Protein AF-S6TUG5-F1 (afdb_monomer)

Foldseek 3Di:
DDPPPPPPPPDPDDDDPVRVVCCVVPDDVVVVLVPVPDPVVSVVVVVVVVVVVVVVD

Mean predicted aligned error: 10.26 Å

Sequence (57 aa):
MQEVTKVGIHDQRRLTAVEFQQLARVPAAVEWFANLDNPRTRRAYQNDLTDFSSFIG

pLDDT: mean 79.91, std 16.76, range [40.06, 96.56]

Solvent-accessible surface area (backbone atoms only — not comparable to full-atom values): 3744 Å² total; per-residue (Å²): 135,80,82,86,79,70,83,60,86,76,60,94,70,76,70,50,75,66,61,51,57,52,54,74,74,54,73,55,71,70,62,56,48,70,74,41,84,50,66,67,59,36,51,51,56,53,50,54,52,51,53,50,55,64,69,76,102

Radius of gyration: 15.1 Å; Cα contacts (8 Å, |Δi|>4): 6; chains: 1; bounding box: 28×37×30 Å

Secondary structure (DSSP, 8-state):
-----------S-PPPHHHHHHGGGSPPHHHHHHT---HHHHHHHHHHHHHHHHHH-

Structure (mmCIF, N/CA/C/O backbone):
data_AF-S6TUG5-F1
#
_entry.id   AF-S6TUG5-F1
#
loop_
_atom_site.group_PDB
_atom_site.id
_atom_site.type_symbol
_atom_site.label_atom_id
_atom_site.label_alt_id
_atom_site.label_comp_id
_atom_site.label_asym_id
_atom_site.label_entity_id
_atom_site.label_seq_id
_atom_site.pdbx_PDB_ins_code
_atom_site.Cartn_x
_atom_site.Cartn_y
_atom_site.Cartn_z
_atom_site.occupancy
_atom_site.B_iso_or_equiv
_atom_site.auth_seq_id
_atom_site.auth_comp_id
_atom_site.auth_asym_id
_atom_site.auth_atom_id
_atom_site.pdbx_PDB_model_num
ATOM 1 N N . MET A 1 1 ? -2.927 24.565 -11.132 1.00 40.06 1 MET A N 1
ATOM 2 C CA . MET A 1 1 ? -2.046 23.511 -10.592 1.00 40.06 1 MET A CA 1
ATOM 3 C C . MET A 1 1 ? -2.548 23.232 -9.186 1.00 40.06 1 MET A C 1
ATOM 5 O O . MET A 1 1 ? -2.390 24.088 -8.332 1.00 40.06 1 MET A O 1
ATOM 9 N N . GLN A 1 2 ? -3.347 22.177 -9.009 1.00 40.56 2 GLN A N 1
ATOM 10 C CA . GLN A 1 2 ? -4.037 21.907 -7.741 1.00 40.56 2 GLN A CA 1
ATOM 11 C C . GLN A 1 2 ? -3.032 21.359 -6.724 1.00 40.56 2 GLN A C 1
ATOM 13 O O . GLN A 1 2 ? -2.165 20.566 -7.083 1.00 40.56 2 GLN A O 1
ATOM 18 N N . GLU A 1 3 ? -3.118 21.841 -5.488 1.00 44.50 3 GLU A N 1
ATOM 19 C CA . GLU A 1 3 ? -2.242 21.481 -4.376 1.00 44.50 3 GLU A CA 1
ATOM 20 C C . GLU A 1 3 ? -2.364 19.989 -4.033 1.00 44.50 3 GLU A C 1
ATOM 22 O O . GLU A 1 3 ? -3.266 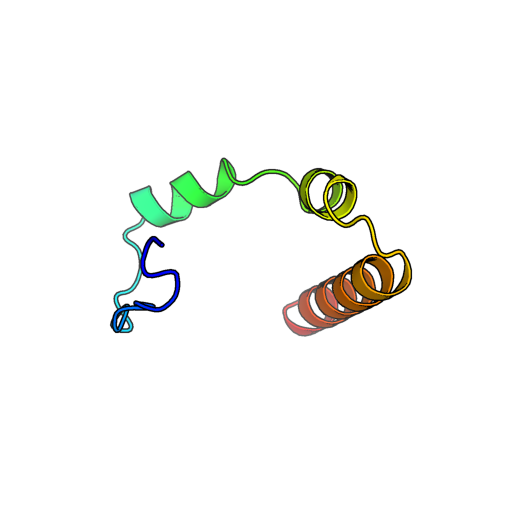19.572 -3.313 1.00 44.50 3 GLU A O 1
ATOM 27 N N . VAL A 1 4 ? -1.445 19.167 -4.545 1.00 56.47 4 VAL A N 1
ATOM 28 C CA . VAL A 1 4 ? -1.391 17.720 -4.250 1.00 56.47 4 VAL A CA 1
ATOM 29 C C . VAL A 1 4 ? -0.760 17.430 -2.876 1.00 56.47 4 VAL A C 1
ATOM 31 O O . VAL A 1 4 ? -0.750 16.298 -2.407 1.00 56.47 4 VAL A O 1
ATOM 34 N N . THR A 1 5 ? -0.281 18.445 -2.159 1.00 49.88 5 THR A N 1
ATOM 35 C CA . THR A 1 5 ? 0.387 18.277 -0.861 1.00 49.88 5 THR A CA 1
ATOM 36 C C . THR A 1 5 ? -0.264 19.116 0.221 1.00 49.88 5 THR A C 1
ATOM 38 O O . THR A 1 5 ? 0.349 19.992 0.822 1.00 49.88 5 THR A O 1
ATOM 41 N N . LYS A 1 6 ? -1.510 18.779 0.536 1.00 48.66 6 LYS A N 1
ATOM 42 C CA . LYS A 1 6 ? -1.992 18.907 1.906 1.00 48.66 6 LYS A CA 1
ATOM 43 C C . LYS A 1 6 ? -2.441 17.528 2.348 1.00 48.66 6 LYS A C 1
ATOM 45 O O . LYS A 1 6 ? -3.630 17.257 2.474 1.00 48.66 6 LYS A O 1
ATOM 50 N N . VAL A 1 7 ? -1.463 16.652 2.604 1.00 53.59 7 VAL A N 1
ATOM 51 C CA . VAL A 1 7 ? -1.650 15.642 3.648 1.00 53.59 7 VAL A CA 1
ATOM 52 C C . VAL A 1 7 ? -1.800 16.472 4.913 1.00 53.59 7 VAL A C 1
ATOM 54 O O . VAL A 1 7 ? -0.832 16.818 5.587 1.00 53.59 7 VAL A O 1
ATOM 57 N N . GLY A 1 8 ? -3.031 16.938 5.135 1.00 48.00 8 GLY A N 1
ATOM 58 C CA . GLY A 1 8 ? -3.428 17.484 6.406 1.00 48.00 8 GLY A CA 1
ATOM 59 C C . GLY A 1 8 ? -3.030 16.454 7.438 1.00 48.00 8 GLY A C 1
ATOM 60 O O . GLY A 1 8 ? -2.998 15.255 7.157 1.00 48.00 8 GLY A O 1
ATOM 61 N N . ILE A 1 9 ? -2.683 16.946 8.611 1.00 51.59 9 ILE A N 1
ATOM 62 C CA . ILE A 1 9 ? -2.591 16.160 9.820 1.00 51.59 9 ILE A CA 1
ATOM 63 C C . ILE A 1 9 ? -3.938 15.430 9.920 1.00 51.59 9 ILE A C 1
ATOM 65 O O . ILE A 1 9 ? -4.890 15.945 10.500 1.00 51.59 9 ILE A O 1
ATOM 69 N N . HIS A 1 10 ? -4.072 14.260 9.296 1.00 53.62 10 HIS A N 1
ATOM 70 C CA . HIS A 1 10 ? -5.011 13.260 9.739 1.00 53.62 10 HIS A CA 1
ATOM 71 C C . HIS A 1 10 ? -4.370 12.798 11.030 1.00 53.62 10 HIS A C 1
ATOM 73 O O . HIS A 1 10 ? -3.579 11.860 11.090 1.00 53.62 10 HIS A O 1
ATOM 79 N N . ASP A 1 11 ? -4.641 13.638 12.026 1.00 55.59 11 ASP A N 1
ATOM 80 C CA . ASP A 1 11 ? -4.766 13.335 13.421 1.00 55.59 11 ASP A CA 1
ATOM 81 C C . ASP A 1 11 ? -5.035 11.846 13.564 1.00 55.59 11 ASP A C 1
ATOM 83 O O . ASP A 1 11 ? -5.788 11.263 12.775 1.00 55.59 11 ASP A O 1
ATOM 87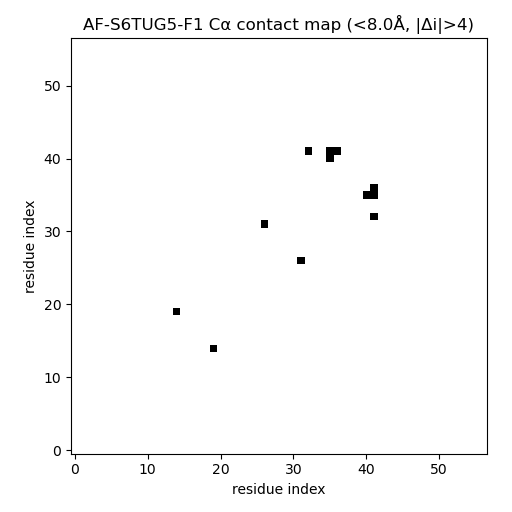 N N . GLN A 1 12 ? -4.406 11.233 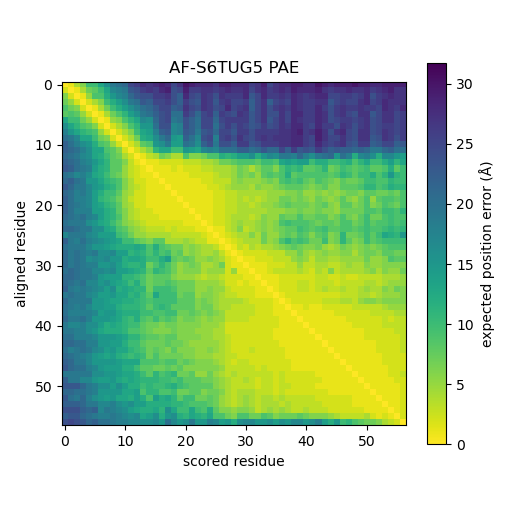14.552 1.00 65.88 12 GLN A N 1
ATOM 88 C CA . GLN A 1 12 ? -4.502 9.815 14.883 1.00 65.88 12 GLN A CA 1
ATOM 89 C C . GLN A 1 12 ? -5.921 9.445 15.372 1.00 65.88 12 GLN A C 1
ATOM 91 O O . GLN A 1 12 ? -6.110 8.673 16.311 1.00 65.88 12 GLN A O 1
ATOM 96 N N . ARG A 1 13 ? -6.954 10.020 14.757 1.00 83.56 13 ARG A N 1
ATOM 97 C CA . ARG A 1 13 ? -8.360 9.754 14.921 1.00 83.56 13 ARG A CA 1
ATOM 98 C C . ARG A 1 13 ? -8.607 8.328 14.470 1.00 83.56 13 ARG A C 1
ATOM 100 O O . ARG A 1 13 ? -8.617 8.003 13.282 1.00 83.56 13 ARG A O 1
ATOM 107 N N . ARG A 1 14 ? -8.860 7.485 15.463 1.00 86.06 14 ARG A N 1
ATOM 108 C CA . ARG A 1 14 ? -9.395 6.147 15.246 1.00 86.06 14 ARG A CA 1
ATOM 109 C C . ARG A 1 14 ? -10.682 6.251 14.432 1.00 86.06 14 ARG A C 1
ATOM 111 O O . ARG A 1 14 ? -11.561 7.051 14.755 1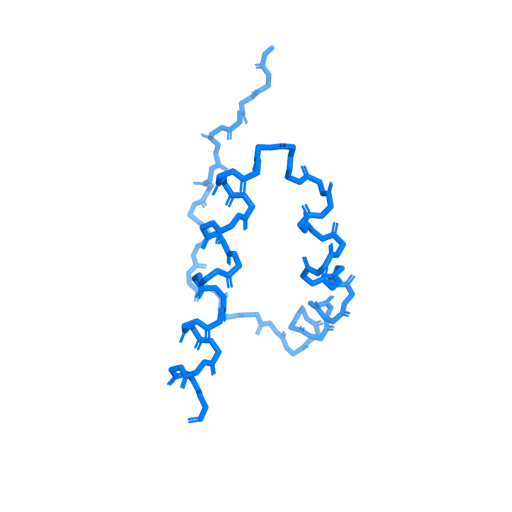.00 86.06 14 ARG A O 1
ATOM 118 N N . LEU A 1 15 ? -10.773 5.424 13.397 1.00 88.50 15 LEU A N 1
ATOM 119 C CA . LEU A 1 15 ? -11.997 5.261 12.623 1.00 88.50 15 LEU A CA 1
ATOM 120 C C . LEU A 1 15 ? -13.117 4.767 13.547 1.00 88.50 15 LEU A C 1
ATOM 122 O O . LEU A 1 15 ? -12.897 3.929 14.426 1.00 88.50 15 LEU A O 1
ATOM 126 N N . THR A 1 16 ? -14.327 5.273 13.340 1.00 91.94 16 THR A N 1
ATOM 127 C CA . THR A 1 16 ? -15.539 4.672 13.903 1.00 91.94 16 THR A CA 1
ATOM 128 C C . THR A 1 16 ? -15.766 3.288 13.293 1.00 91.94 16 THR A C 1
ATOM 130 O O . THR A 1 16 ? -15.255 2.975 12.217 1.00 91.94 16 THR A O 1
ATOM 133 N N . ALA A 1 17 ? -16.583 2.452 13.939 1.00 91.38 17 ALA A N 1
ATOM 134 C CA . ALA A 1 17 ? -16.904 1.124 13.410 1.00 91.38 17 ALA A CA 1
ATOM 135 C C . ALA A 1 17 ? -17.495 1.180 11.988 1.00 91.38 17 ALA A C 1
ATOM 137 O O . ALA A 1 17 ? -17.178 0.334 11.159 1.00 91.38 17 ALA A O 1
ATOM 138 N N . VAL A 1 18 ? -18.312 2.197 11.685 1.00 93.06 18 VAL A N 1
ATOM 139 C CA . VAL A 1 18 ? -18.917 2.379 10.356 1.00 93.06 18 VAL A CA 1
ATOM 140 C C . VAL A 1 18 ? -17.866 2.764 9.316 1.00 93.06 18 VAL A C 1
ATOM 142 O O . VAL A 1 18 ? -17.841 2.174 8.240 1.00 93.06 18 VAL A O 1
ATOM 145 N N . GLU A 1 19 ? -16.977 3.706 9.633 1.00 89.88 19 GLU A N 1
ATOM 146 C CA . GLU A 1 19 ? -15.880 4.101 8.737 1.00 89.88 19 GLU A CA 1
ATOM 147 C C . GLU A 1 19 ? -14.908 2.939 8.493 1.00 89.88 19 GLU A C 1
ATOM 149 O O . GLU A 1 19 ? -14.456 2.734 7.371 1.00 89.88 19 GLU A O 1
ATOM 154 N N . PHE A 1 20 ? -14.631 2.130 9.519 1.00 87.75 20 PHE A N 1
ATOM 155 C CA . PHE A 1 20 ? -13.812 0.931 9.364 1.00 87.75 20 PHE A CA 1
ATOM 156 C C . PHE A 1 20 ? -14.494 -0.110 8.466 1.00 87.75 20 PHE A C 1
ATOM 158 O O . PHE A 1 20 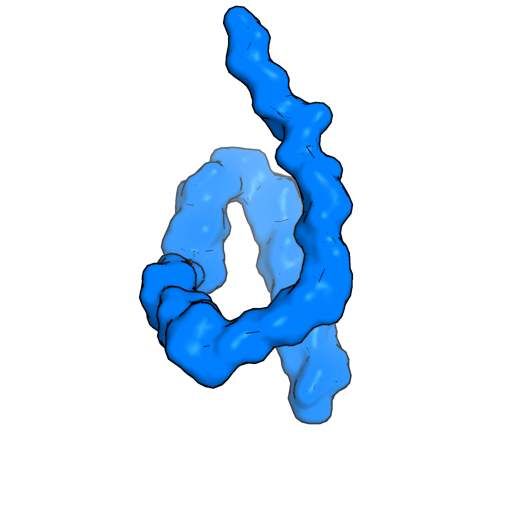? -13.871 -0.633 7.549 1.00 87.75 20 PHE A O 1
ATOM 165 N N . GLN A 1 21 ? -15.789 -0.373 8.662 1.00 87.88 21 GLN A N 1
ATOM 166 C CA . GLN A 1 21 ? -16.560 -1.283 7.803 1.00 87.88 21 GLN A CA 1
ATOM 167 C C . GLN A 1 21 ? -16.613 -0.807 6.343 1.00 87.88 21 GLN A C 1
ATOM 169 O O . GLN A 1 21 ? -16.627 -1.622 5.424 1.00 87.88 21 GLN A O 1
ATOM 174 N N . GLN A 1 22 ? -16.591 0.505 6.096 1.00 88.69 22 GLN A N 1
ATOM 175 C CA . GLN A 1 22 ? -16.520 1.045 4.736 1.00 88.69 22 GLN A CA 1
ATOM 176 C C . GLN A 1 22 ? -15.209 0.693 4.021 1.00 88.69 22 GLN A C 1
ATOM 178 O O . GLN A 1 22 ? -15.221 0.614 2.793 1.00 88.69 22 GLN A O 1
ATOM 183 N N . LEU A 1 23 ? -14.121 0.399 4.747 1.00 84.12 23 LEU A N 1
ATOM 184 C CA . LEU A 1 23 ? -12.880 -0.090 4.138 1.00 84.12 23 LEU A CA 1
ATOM 185 C C . LEU A 1 23 ? -13.065 -1.438 3.431 1.00 84.12 23 LEU A C 1
ATOM 187 O O . LEU A 1 23 ? -12.320 -1.731 2.506 1.00 84.12 23 LEU A O 1
ATOM 191 N N . ALA A 1 24 ? -14.093 -2.224 3.770 1.00 84.38 24 ALA A N 1
ATOM 192 C CA . ALA A 1 24 ? -14.421 -3.447 3.034 1.00 84.38 24 ALA A CA 1
ATOM 193 C C . ALA A 1 24 ? -14.882 -3.183 1.586 1.00 84.38 24 ALA A C 1
ATOM 195 O O . ALA A 1 24 ? -14.932 -4.106 0.780 1.00 84.38 24 ALA A O 1
ATOM 196 N N . ARG A 1 25 ? -15.233 -1.934 1.244 1.00 85.56 25 ARG A N 1
ATOM 197 C CA . ARG A 1 25 ? -15.526 -1.514 -0.136 1.00 85.56 25 ARG A CA 1
ATOM 198 C C . ARG A 1 25 ? -14.272 -1.123 -0.915 1.00 85.56 25 ARG A C 1
ATOM 200 O O . ARG A 1 25 ? -14.381 -0.845 -2.107 1.00 85.56 25 ARG A O 1
ATOM 207 N N . VAL A 1 26 ? -13.114 -1.032 -0.254 1.00 80.50 26 VAL A N 1
ATOM 208 C CA . VAL A 1 26 ? -11.845 -0.789 -0.940 1.00 80.50 26 VAL A CA 1
ATOM 209 C C . VAL A 1 26 ? -11.581 -1.984 -1.861 1.00 80.50 26 VAL A C 1
ATOM 211 O O . VAL A 1 26 ? -11.719 -3.123 -1.406 1.00 80.50 26 VAL A O 1
ATOM 214 N N . PRO A 1 27 ? -11.233 -1.738 -3.139 1.00 77.50 27 PRO A N 1
ATOM 215 C CA . PRO A 1 27 ? -10.918 -2.786 -4.101 1.00 77.50 27 PRO A CA 1
ATOM 216 C C . PRO A 1 27 ? -9.919 -3.795 -3.546 1.00 77.50 27 PRO A C 1
ATOM 218 O O . PRO A 1 27 ? -9.031 -3.448 -2.758 1.00 77.50 27 PRO A O 1
ATOM 221 N N . ALA A 1 28 ? -10.028 -5.043 -3.992 1.00 81.12 28 ALA A N 1
ATOM 222 C CA . ALA A 1 28 ? -9.064 -6.060 -3.605 1.00 81.12 28 ALA A CA 1
ATOM 223 C C . ALA A 1 28 ? -7.650 -5.631 -4.037 1.00 81.12 28 ALA A C 1
ATOM 225 O O . ALA A 1 28 ? -7.471 -4.965 -5.059 1.00 81.12 28 ALA A O 1
ATOM 226 N N . ALA A 1 29 ? -6.618 -6.059 -3.303 1.00 78.69 29 ALA A N 1
ATOM 227 C CA . ALA A 1 29 ? -5.233 -5.699 -3.627 1.00 78.69 29 ALA A CA 1
ATOM 228 C C . ALA A 1 29 ? -4.858 -6.045 -5.085 1.00 78.69 29 ALA A C 1
ATOM 230 O O . ALA A 1 29 ? -4.094 -5.322 -5.719 1.00 78.69 29 ALA A O 1
ATOM 231 N N . VAL A 1 30 ? -5.456 -7.101 -5.650 1.00 77.94 30 VAL A N 1
ATOM 232 C CA . VAL A 1 30 ? -5.291 -7.480 -7.062 1.00 77.94 30 VAL A CA 1
ATOM 233 C C . VAL A 1 30 ? -5.769 -6.398 -8.039 1.00 77.94 30 VAL A C 1
ATOM 235 O O . VAL A 1 30 ? -5.085 -6.127 -9.025 1.00 77.94 30 VAL A O 1
ATOM 238 N N . GLU A 1 31 ? -6.892 -5.737 -7.750 1.00 84.56 31 GLU A N 1
ATOM 239 C CA . GLU A 1 31 ? -7.440 -4.647 -8.567 1.00 84.56 31 GLU A CA 1
ATOM 240 C C . GLU A 1 31 ? -6.564 -3.396 -8.454 1.00 84.56 31 GLU A C 1
ATOM 242 O O . GLU A 1 31 ? -6.351 -2.684 -9.432 1.00 84.56 31 GLU A O 1
ATOM 247 N N . TRP A 1 32 ? -5.973 -3.160 -7.282 1.00 83.69 32 TRP A N 1
ATOM 248 C CA . TRP A 1 32 ? -5.001 -2.088 -7.100 1.00 83.69 32 TRP A CA 1
ATOM 249 C C . TRP A 1 32 ? -3.696 -2.341 -7.870 1.00 83.69 32 TRP A C 1
ATOM 251 O O . TRP A 1 32 ? -3.204 -1.443 -8.554 1.00 83.69 32 TRP A O 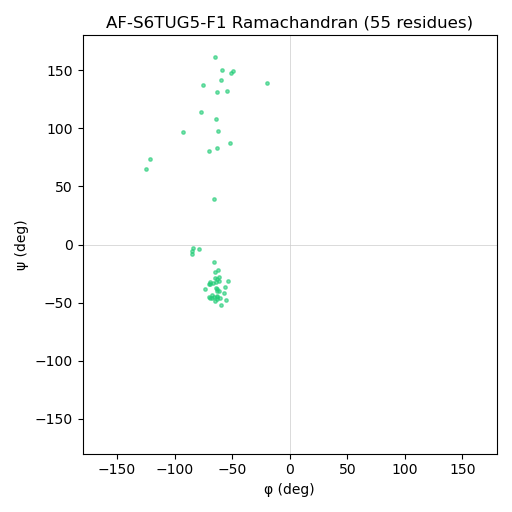1
ATOM 261 N N . PHE A 1 33 ? -3.163 -3.568 -7.842 1.00 88.69 33 PHE A N 1
ATOM 262 C CA . PHE A 1 33 ? -1.949 -3.927 -8.584 1.00 88.69 33 PHE A CA 1
ATOM 263 C C . PHE A 1 33 ? -2.104 -3.804 -10.100 1.00 88.69 33 PHE A C 1
ATOM 265 O O . PHE A 1 33 ? -1.118 -3.512 -10.784 1.00 88.69 33 PHE A O 1
ATOM 272 N N . ALA A 1 34 ? -3.315 -4.005 -10.626 1.00 88.38 34 ALA A N 1
ATOM 273 C CA . ALA A 1 34 ? -3.608 -3.819 -12.044 1.00 88.38 34 ALA A CA 1
ATOM 274 C C . ALA A 1 34 ? -3.364 -2.371 -12.508 1.00 88.38 34 ALA A C 1
ATOM 276 O O . ALA A 1 34 ? -2.969 -2.169 -13.651 1.00 88.38 34 ALA A O 1
ATOM 277 N N . ASN A 1 35 ? -3.498 -1.389 -11.607 1.00 87.56 35 ASN A N 1
ATOM 278 C CA . ASN A 1 35 ? -3.242 0.028 -11.885 1.00 87.56 35 ASN A CA 1
ATOM 279 C C . ASN A 1 35 ? -1.757 0.426 -11.760 1.00 87.56 35 ASN A C 1
ATOM 281 O O . ASN A 1 35 ? -1.406 1.582 -11.986 1.00 87.56 35 ASN A O 1
ATOM 285 N N . LEU A 1 36 ? -0.868 -0.495 -11.364 1.00 90.81 36 LEU A N 1
ATOM 286 C CA . LEU A 1 36 ? 0.568 -0.228 -11.260 1.00 90.81 36 LEU A CA 1
ATOM 287 C C . LEU A 1 36 ? 1.270 -0.617 -12.561 1.00 90.81 36 LEU A C 1
ATOM 289 O O . LEU A 1 36 ? 1.627 -1.781 -12.739 1.00 90.81 36 LEU A O 1
ATOM 293 N N . ASP A 1 37 ? 1.509 0.346 -13.448 1.00 93.56 37 ASP A N 1
ATOM 294 C CA . ASP A 1 37 ? 2.122 0.095 -14.763 1.00 93.56 37 ASP A CA 1
ATOM 295 C C . ASP A 1 37 ? 3.580 -0.368 -14.677 1.00 93.56 37 ASP A C 1
ATOM 297 O O . ASP A 1 37 ? 4.037 -1.180 -15.481 1.00 93.56 37 ASP A O 1
ATOM 301 N N . ASN A 1 38 ? 4.329 0.120 -13.683 1.00 95.25 38 ASN A N 1
ATOM 302 C CA . ASN A 1 38 ? 5.719 -0.273 -13.497 1.00 95.25 38 ASN A CA 1
ATOM 303 C C . ASN A 1 38 ? 5.797 -1.671 -12.848 1.00 95.25 38 ASN A C 1
ATOM 305 O O . ASN A 1 38 ? 5.469 -1.809 -11.663 1.00 95.25 38 ASN A O 1
ATOM 309 N N . PRO A 1 39 ? 6.309 -2.699 -13.554 1.00 93.94 39 PRO A N 1
ATOM 310 C CA . PRO A 1 39 ? 6.361 -4.062 -13.030 1.00 93.94 39 PRO A CA 1
ATOM 311 C C . PRO A 1 39 ? 7.279 -4.195 -11.808 1.00 93.94 39 PRO A C 1
ATOM 313 O O . PRO A 1 39 ? 7.031 -5.034 -10.944 1.00 93.94 39 PRO A O 1
ATOM 316 N N . ARG A 1 40 ? 8.319 -3.354 -11.692 1.00 96.56 40 ARG A N 1
ATOM 317 C CA . ARG A 1 40 ? 9.204 -3.335 -10.518 1.00 96.56 40 ARG A CA 1
ATOM 318 C C . ARG A 1 40 ? 8.471 -2.787 -9.298 1.00 96.56 40 ARG A C 1
ATOM 320 O O . ARG A 1 40 ? 8.558 -3.386 -8.232 1.00 96.56 40 ARG A O 1
ATOM 327 N N . THR A 1 41 ? 7.733 -1.692 -9.468 1.00 92.94 41 THR A N 1
ATOM 328 C CA . THR A 1 41 ? 6.915 -1.109 -8.396 1.00 92.94 41 THR A CA 1
ATOM 329 C C . THR A 1 41 ? 5.831 -2.089 -7.961 1.00 92.94 41 THR A C 1
ATOM 331 O O . THR A 1 41 ? 5.708 -2.362 -6.774 1.00 92.94 41 THR A O 1
ATOM 334 N N . ARG A 1 42 ? 5.113 -2.702 -8.911 1.00 95.19 42 ARG A N 1
ATOM 335 C CA . ARG A 1 42 ? 4.097 -3.720 -8.615 1.00 95.19 42 ARG A CA 1
ATOM 336 C C . ARG A 1 42 ? 4.662 -4.875 -7.785 1.00 95.19 42 ARG A C 1
ATOM 338 O O . ARG A 1 42 ? 4.075 -5.236 -6.772 1.00 95.19 42 ARG A O 1
ATOM 345 N N . ARG A 1 43 ? 5.818 -5.417 -8.184 1.00 94.31 43 ARG A N 1
ATOM 346 C CA . ARG A 1 43 ? 6.482 -6.516 -7.468 1.00 94.31 43 ARG A CA 1
ATOM 347 C C . ARG A 1 43 ? 6.920 -6.126 -6.054 1.00 94.31 43 ARG A C 1
ATOM 349 O O . ARG A 1 43 ? 6.787 -6.942 -5.152 1.00 94.31 43 ARG A O 1
ATOM 356 N N . ALA A 1 44 ? 7.433 -4.910 -5.857 1.00 95.75 44 ALA A N 1
ATOM 357 C CA . ALA A 1 44 ? 7.827 -4.436 -4.529 1.00 95.75 44 ALA A CA 1
ATOM 358 C C . ALA A 1 44 ? 6.627 -4.430 -3.565 1.00 95.75 44 ALA A C 1
ATOM 360 O O . ALA A 1 4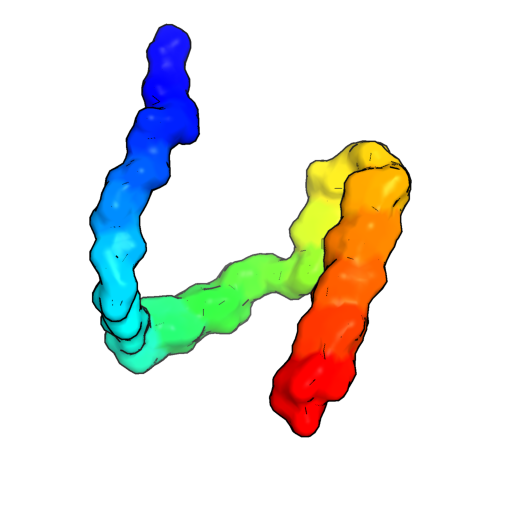4 ? 6.666 -5.106 -2.545 1.00 95.75 44 ALA A O 1
ATOM 361 N N . TYR A 1 45 ? 5.513 -3.807 -3.962 1.00 92.50 45 TYR A N 1
ATOM 362 C CA . TYR A 1 45 ? 4.301 -3.759 -3.135 1.00 92.50 45 TYR A CA 1
ATOM 363 C C . TYR A 1 45 ? 3.667 -5.135 -2.880 1.00 92.50 45 TYR A C 1
ATOM 365 O O . TYR A 1 45 ? 3.084 -5.356 -1.821 1.00 92.50 45 TYR A O 1
ATOM 373 N N . GLN A 1 46 ? 3.763 -6.069 -3.832 1.00 92.31 46 GLN A N 1
ATOM 374 C CA . GLN A 1 46 ? 3.309 -7.451 -3.630 1.00 92.31 46 GLN A CA 1
ATOM 375 C C . GLN A 1 46 ? 4.096 -8.157 -2.523 1.00 92.31 46 GLN A C 1
ATOM 377 O O . GLN A 1 46 ? 3.496 -8.821 -1.675 1.00 92.31 46 GLN A O 1
ATOM 382 N N . ASN A 1 47 ? 5.421 -7.999 -2.522 1.00 94.38 47 ASN A N 1
ATOM 383 C CA . ASN A 1 47 ? 6.275 -8.552 -1.476 1.00 94.38 47 ASN A CA 1
ATOM 384 C C . ASN A 1 47 ? 5.965 -7.895 -0.127 1.00 94.38 47 ASN A C 1
ATOM 386 O O . ASN A 1 47 ? 5.683 -8.608 0.827 1.00 94.38 47 ASN A O 1
ATOM 390 N N . ASP A 1 48 ? 5.897 -6.561 -0.080 1.00 92.19 48 ASP A N 1
ATOM 391 C CA . ASP A 1 48 ? 5.628 -5.818 1.157 1.00 92.19 48 ASP A CA 1
ATOM 392 C C . ASP A 1 48 ? 4.298 -6.240 1.804 1.00 92.19 48 ASP A C 1
ATOM 394 O O . ASP A 1 48 ? 4.219 -6.432 3.016 1.00 92.19 48 ASP A O 1
ATOM 398 N N . LEU A 1 49 ? 3.243 -6.437 1.002 1.00 88.38 49 LEU A N 1
ATOM 399 C CA . LEU A 1 49 ? 1.946 -6.905 1.501 1.00 88.38 49 LEU A CA 1
ATOM 400 C C . LEU A 1 49 ? 1.977 -8.364 1.972 1.00 88.38 49 LEU A C 1
ATOM 402 O O . LEU A 1 49 ? 1.277 -8.710 2.927 1.00 88.38 49 LEU A O 1
ATOM 406 N N . THR A 1 50 ? 2.777 -9.212 1.325 1.00 90.12 50 THR A N 1
ATOM 407 C CA . THR A 1 50 ? 2.974 -10.609 1.741 1.00 90.12 50 THR A CA 1
ATOM 408 C C . THR A 1 50 ? 3.710 -10.672 3.077 1.00 90.12 50 THR A C 1
ATOM 410 O O . THR A 1 50 ? 3.270 -11.371 3.994 1.00 90.12 50 THR A O 1
ATOM 413 N N . ASP A 1 51 ? 4.783 -9.894 3.210 1.00 92.44 51 ASP A N 1
ATOM 414 C CA . ASP A 1 51 ? 5.585 -9.799 4.427 1.00 92.44 51 ASP A CA 1
ATOM 415 C C . ASP A 1 51 ? 4.751 -9.230 5.580 1.00 92.44 51 ASP A C 1
ATOM 417 O O . ASP A 1 51 ? 4.717 -9.803 6.669 1.00 92.44 51 ASP A O 1
ATOM 421 N N . PHE A 1 52 ? 3.990 -8.160 5.326 1.00 87.19 52 PHE A N 1
ATOM 422 C CA . PHE A 1 52 ? 3.075 -7.578 6.307 1.00 87.19 52 PHE A CA 1
ATOM 423 C C . PHE A 1 52 ? 1.998 -8.571 6.766 1.00 87.19 52 PHE A C 1
ATOM 425 O O . PHE A 1 52 ? 1.766 -8.713 7.966 1.00 87.19 52 PHE A O 1
ATOM 432 N N . SER A 1 53 ? 1.359 -9.286 5.835 1.00 86.88 53 SER A N 1
ATOM 433 C CA . SER A 1 53 ? 0.320 -10.271 6.174 1.00 86.88 53 SER A CA 1
ATOM 434 C C . SER A 1 53 ? 0.881 -11.434 6.993 1.00 86.88 53 SER A C 1
ATOM 436 O O . SER A 1 53 ? 0.224 -11.905 7.914 1.00 86.88 53 SER A O 1
ATOM 438 N N . SER A 1 54 ? 2.108 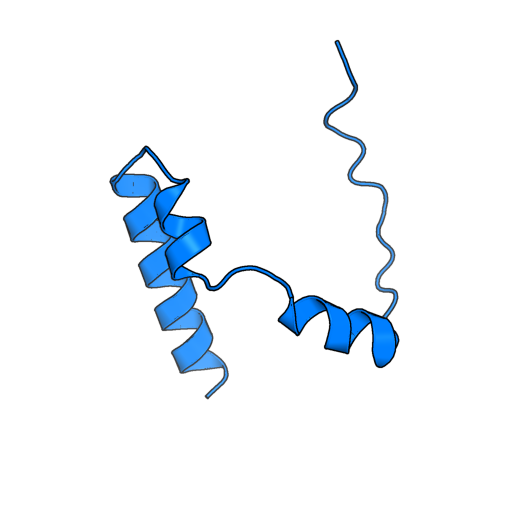-11.867 6.689 1.00 88.81 54 SER A N 1
ATOM 439 C CA . SER A 1 54 ? 2.809 -12.909 7.450 1.00 88.81 54 SER A CA 1
ATOM 440 C C . SER A 1 54 ? 3.209 -12.434 8.849 1.00 88.81 54 SER A C 1
ATOM 442 O O . SER A 1 54 ? 3.238 -13.230 9.781 1.00 88.81 54 SER A O 1
ATOM 444 N N . PHE A 1 55 ? 3.515 -11.143 9.004 1.00 89.25 55 PHE A N 1
ATOM 445 C CA . PHE A 1 55 ? 3.895 -10.541 10.282 1.00 89.25 55 PHE A CA 1
ATOM 446 C C . PHE A 1 55 ? 2.715 -10.358 11.249 1.00 89.25 55 PHE A C 1
ATOM 448 O O . PHE A 1 55 ? 2.889 -10.530 12.451 1.00 89.25 55 PHE A O 1
ATOM 455 N N . ILE A 1 56 ? 1.532 -9.991 10.745 1.00 81.88 56 ILE A N 1
ATOM 456 C CA . ILE A 1 56 ? 0.326 -9.754 11.566 1.00 81.88 56 ILE A CA 1
ATOM 457 C C . ILE A 1 56 ? -0.455 -11.055 11.865 1.00 81.88 56 ILE A C 1
ATOM 459 O O . ILE A 1 56 ? -1.425 -11.011 12.620 1.00 81.88 56 ILE A O 1
ATOM 463 N N . GLY A 1 57 ? -0.038 -12.185 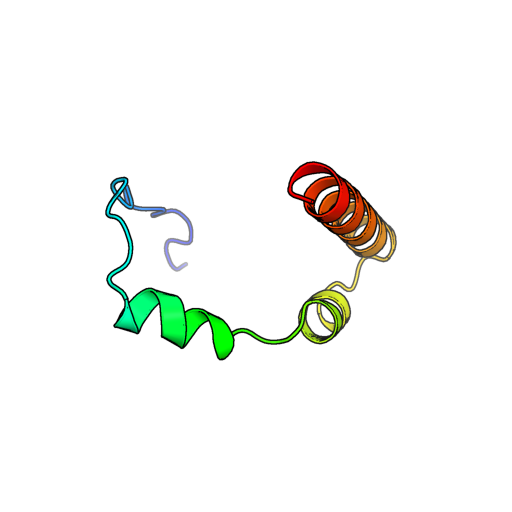11.280 1.00 50.72 57 GLY A N 1
ATOM 464 C CA . GLY A 1 57 ? -0.640 -13.515 11.453 1.00 50.72 57 GLY A CA 1
ATOM 465 C C . GLY A 1 57 ? -0.776 -13.974 12.901 1.00 50.72 57 GLY A C 1
ATOM 466 O O . GLY A 1 57 ? 0.233 -13.927 13.639 1.00 50.72 57 GLY A O 1
#

Organism: NCBI:txid1194404